Protein AF-A0A7S1FLT8-F1 (afdb_monomer_lite)

Foldseek 3Di:
DDDDDDDDDDDDDAADDPDDDPPDPPPDHRCPPVVLCVPADFAFLLLVLLLVLCCVQPVVCSVVACDTNSLQVLLCVLLVDQQSEEEAEACQLPSNVLSSLNSNLNNCVVPVHWHWYWYFAQDQSSVQNNCQSVVLCQVPNRHPSSSVSSNPDDDDHDDAGTWIWTQDPNHTDIDTDHD

Radius of gyration: 18.38 Å; chains: 1; bounding box: 46×35×51 Å

pLDDT: mean 78.95, std 17.58, range [33.66, 97.0]

Structure (mmCIF, N/CA/C/O backbone):
data_AF-A0A7S1FLT8-F1
#
_entry.id   AF-A0A7S1FLT8-F1
#
loop_
_atom_site.group_PDB
_atom_site.id
_atom_site.type_symbol
_atom_site.label_atom_id
_atom_site.label_alt_id
_atom_site.label_comp_id
_atom_site.label_asym_id
_atom_site.label_entity_id
_atom_site.label_seq_id
_atom_site.pdbx_PDB_ins_code
_atom_site.Cartn_x
_atom_site.Cartn_y
_atom_site.Cartn_z
_atom_site.occupancy
_atom_site.B_iso_or_equiv
_atom_site.auth_seq_id
_atom_site.auth_comp_id
_atom_site.auth_asym_id
_atom_site.auth_atom_id
_atom_site.pdbx_PDB_model_num
ATOM 1 N N . ARG A 1 1 ? -25.664 17.963 -1.859 1.00 37.56 1 ARG A N 1
ATOM 2 C CA . ARG A 1 1 ? -25.270 18.528 -3.175 1.00 37.56 1 ARG A CA 1
ATOM 3 C C . ARG A 1 1 ? -24.551 17.424 -3.941 1.00 37.56 1 ARG A C 1
ATOM 5 O O . ARG A 1 1 ? -23.589 16.921 -3.375 1.00 37.56 1 ARG A O 1
ATOM 12 N N . PRO A 1 2 ? -25.010 16.991 -5.125 1.00 33.66 2 PRO A N 1
ATOM 13 C CA . PRO A 1 2 ? -24.254 16.030 -5.921 1.00 33.66 2 PRO A CA 1
ATOM 14 C C . PRO A 1 2 ? -22.986 16.707 -6.461 1.00 33.66 2 PRO A C 1
ATOM 16 O O . PRO A 1 2 ? -23.016 17.886 -6.817 1.00 33.66 2 PRO A O 1
ATOM 19 N N . LEU A 1 3 ? -21.869 15.979 -6.457 1.00 36.53 3 LEU A N 1
ATOM 20 C CA . LEU A 1 3 ? -20.617 16.403 -7.080 1.00 36.53 3 LEU A CA 1
ATOM 21 C C . LEU A 1 3 ? -20.815 16.362 -8.600 1.00 36.53 3 LEU A C 1
ATOM 23 O O . LEU A 1 3 ? -21.030 15.293 -9.165 1.00 36.53 3 LEU A O 1
ATOM 27 N N . ALA A 1 4 ? -20.793 17.522 -9.254 1.00 36.38 4 ALA A N 1
ATOM 28 C CA . ALA A 1 4 ? -20.773 17.592 -10.708 1.00 36.38 4 ALA A CA 1
ATOM 29 C C . ALA A 1 4 ? -19.360 17.231 -11.189 1.00 36.38 4 ALA A C 1
ATOM 31 O O . ALA A 1 4 ? -18.423 18.001 -10.985 1.00 36.38 4 ALA A O 1
ATOM 32 N N . PHE A 1 5 ? -19.203 16.057 -11.798 1.00 40.91 5 PHE A N 1
ATOM 33 C CA . PHE A 1 5 ? -17.993 15.716 -12.539 1.00 40.91 5 PHE A CA 1
ATOM 34 C C . PHE A 1 5 ? -18.027 16.464 -13.875 1.00 40.91 5 PHE A C 1
ATOM 36 O O . PHE A 1 5 ? -18.890 16.210 -14.713 1.00 40.91 5 PHE A O 1
ATOM 43 N N . ALA A 1 6 ? -17.123 17.424 -14.058 1.00 45.59 6 ALA A N 1
ATOM 44 C CA . ALA A 1 6 ? -16.899 18.030 -15.365 1.00 45.59 6 ALA A CA 1
ATOM 45 C C . ALA A 1 6 ? -16.135 17.029 -16.245 1.00 45.59 6 ALA A C 1
ATOM 47 O O . ALA A 1 6 ? -15.111 16.505 -15.811 1.00 45.59 6 ALA A O 1
ATOM 48 N N . ASN A 1 7 ? -16.623 16.770 -17.461 1.00 37.59 7 ASN A N 1
ATOM 49 C CA . ASN A 1 7 ? -15.913 15.930 -18.426 1.00 37.59 7 ASN A CA 1
ATOM 50 C C . ASN A 1 7 ? -14.657 16.659 -18.944 1.00 37.59 7 ASN A C 1
ATOM 52 O O . ASN A 1 7 ? -14.771 17.792 -19.420 1.00 37.59 7 ASN A O 1
ATOM 56 N N . PRO A 1 8 ? -13.473 16.033 -1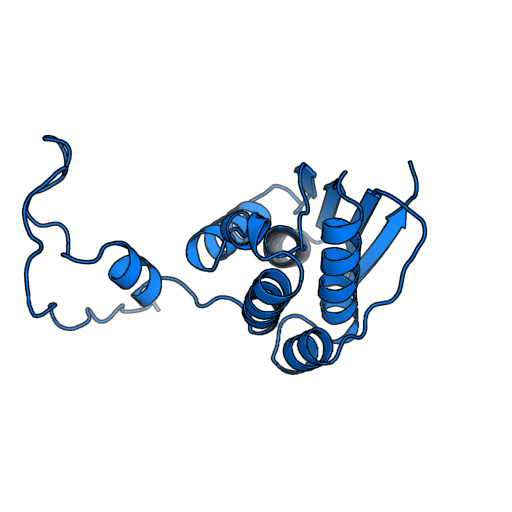8.887 1.00 53.22 8 PRO A N 1
ATOM 57 C CA . PRO A 1 8 ? -12.265 16.510 -19.555 1.00 53.22 8 PRO A CA 1
ATOM 58 C C . PRO A 1 8 ? -12.397 16.551 -21.087 1.00 53.22 8 PRO A C 1
ATOM 60 O O . PRO A 1 8 ? -13.267 15.887 -21.658 1.00 53.22 8 PRO A O 1
ATOM 63 N N . PRO A 1 9 ? -11.526 17.318 -21.771 1.00 50.38 9 PRO A N 1
ATOM 64 C CA . PRO A 1 9 ? -11.516 17.393 -23.228 1.00 50.38 9 PRO A CA 1
ATOM 65 C C . PRO A 1 9 ? -11.103 16.054 -23.877 1.00 50.38 9 PRO A C 1
ATOM 67 O O . PRO A 1 9 ? -10.351 15.284 -23.276 1.00 50.38 9 PRO A O 1
ATOM 70 N N . PRO A 1 10 ? -11.558 15.774 -25.114 1.00 51.72 10 PRO A N 1
ATOM 71 C CA . PRO A 1 10 ? -11.230 14.541 -25.828 1.00 51.72 10 PRO A CA 1
ATOM 72 C C . PRO A 1 10 ? -9.741 14.465 -26.219 1.00 51.72 10 PRO A C 1
ATOM 74 O O . PRO A 1 10 ? -9.105 15.479 -26.507 1.00 51.72 10 PRO A O 1
ATOM 77 N N . LEU A 1 11 ? -9.189 13.245 -26.238 1.00 59.31 11 LEU A N 1
ATOM 78 C CA . LEU A 1 11 ? -7.787 12.970 -26.585 1.00 59.31 11 LEU A CA 1
ATOM 79 C C . LEU A 1 11 ? -7.534 13.045 -28.101 1.00 59.31 11 LEU A C 1
ATOM 81 O O . LEU A 1 11 ? -8.406 12.754 -28.915 1.00 59.31 11 LEU A O 1
ATOM 85 N N . ALA A 1 12 ? -6.306 13.416 -28.474 1.00 51.53 12 ALA A N 1
ATOM 86 C CA . ALA A 1 12 ? -5.973 13.883 -29.819 1.00 51.53 12 ALA A CA 1
ATOM 87 C C . ALA A 1 12 ? -5.668 12.802 -30.883 1.00 51.53 12 ALA A C 1
ATOM 89 O O . ALA A 1 12 ? -5.581 13.174 -32.051 1.00 51.53 12 ALA A O 1
ATOM 90 N N . ARG A 1 13 ? -5.493 11.503 -30.562 1.00 47.03 13 ARG A N 1
ATOM 91 C CA . ARG A 1 13 ? -5.185 10.453 -31.573 1.00 47.03 13 ARG A CA 1
ATOM 92 C C . ARG A 1 13 ? -5.625 9.025 -31.178 1.00 47.03 13 ARG A C 1
ATOM 94 O O . ARG A 1 13 ? -5.490 8.682 -30.008 1.00 47.03 13 ARG A O 1
ATOM 101 N N . PRO A 1 14 ? -6.053 8.179 -32.144 1.00 48.75 14 PRO A N 1
ATOM 102 C CA . PRO A 1 14 ? -6.305 6.741 -31.953 1.00 48.75 14 PRO A CA 1
ATOM 103 C C . PRO A 1 14 ? -5.024 5.866 -32.037 1.00 48.75 14 PRO A C 1
ATOM 105 O O . PRO A 1 14 ? -4.025 6.286 -32.630 1.00 48.75 14 PRO A O 1
ATOM 108 N N . LEU A 1 15 ? -5.063 4.655 -31.451 1.00 51.69 15 LEU A N 1
ATOM 109 C CA . LEU A 1 15 ? -3.988 3.632 -31.434 1.00 51.69 15 LEU A CA 1
ATOM 110 C C . LEU A 1 15 ? -3.827 2.865 -32.768 1.00 51.69 15 LEU A C 1
ATOM 112 O O . LEU A 1 15 ? -4.793 2.754 -33.524 1.00 51.69 15 LEU A O 1
ATOM 116 N N . PRO A 1 16 ? -2.650 2.253 -33.035 1.00 50.81 16 PRO A N 1
ATOM 117 C CA . PRO A 1 16 ? -2.483 1.230 -34.068 1.00 50.81 16 PRO A CA 1
ATOM 118 C C . PRO A 1 16 ? -3.041 -0.140 -33.628 1.00 50.81 16 PRO A C 1
ATOM 120 O O . PRO A 1 16 ? -2.940 -0.536 -32.472 1.00 50.81 16 PRO A O 1
ATOM 123 N N . ALA A 1 17 ? -3.624 -0.862 -34.586 1.00 54.19 17 ALA A N 1
ATOM 124 C CA . ALA A 1 17 ? -4.618 -1.922 -34.391 1.00 54.19 17 ALA A CA 1
ATOM 125 C C . ALA A 1 17 ? -4.093 -3.359 -34.161 1.00 54.19 17 ALA A C 1
ATOM 127 O O . ALA A 1 17 ? -4.768 -4.309 -34.549 1.00 54.19 17 ALA A O 1
ATOM 128 N N . ALA A 1 18 ? -2.915 -3.568 -33.576 1.00 51.00 18 ALA A N 1
ATOM 129 C CA . ALA A 1 18 ? -2.412 -4.932 -33.380 1.00 51.00 18 ALA A CA 1
ATOM 130 C C . ALA A 1 18 ? -2.655 -5.406 -31.936 1.00 51.00 18 ALA A C 1
ATOM 132 O O . ALA A 1 18 ? -2.084 -4.847 -31.006 1.00 51.00 18 ALA A O 1
ATOM 133 N N . ASP A 1 19 ? -3.501 -6.433 -31.799 1.00 53.91 19 ASP A N 1
ATOM 134 C CA . ASP A 1 19 ? -3.760 -7.257 -30.600 1.00 53.91 19 ASP A CA 1
ATOM 135 C C . ASP A 1 19 ? -4.855 -6.803 -29.613 1.00 53.91 19 ASP A C 1
ATOM 137 O O . ASP A 1 19 ? -4.800 -7.108 -28.421 1.00 53.91 19 ASP A O 1
ATOM 141 N N . VAL A 1 20 ? -5.913 -6.146 -30.098 1.00 55.16 20 VAL A N 1
ATOM 142 C CA . VAL A 1 20 ? -7.119 -5.885 -29.291 1.00 55.16 20 VAL A CA 1
ATOM 143 C C . VAL A 1 20 ? -8.149 -7.023 -29.488 1.00 55.16 20 VAL A C 1
ATOM 145 O O . VAL A 1 20 ? -8.529 -7.281 -30.633 1.00 55.16 20 VAL A O 1
ATOM 148 N N . PRO A 1 21 ? -8.613 -7.718 -28.424 1.00 60.19 21 PRO A N 1
ATOM 149 C CA . PRO A 1 21 ? -9.663 -8.741 -28.512 1.00 60.19 21 PRO A CA 1
ATOM 150 C C . PRO A 1 21 ? -10.945 -8.226 -29.190 1.00 60.19 21 PRO A C 1
ATOM 152 O O . PRO A 1 21 ? -11.313 -7.064 -29.039 1.00 60.19 21 PRO A O 1
ATOM 155 N N . ALA A 1 22 ? -11.636 -9.089 -29.942 1.00 59.97 22 ALA A N 1
ATOM 156 C CA . ALA A 1 22 ? -12.767 -8.702 -30.800 1.00 59.97 22 ALA A CA 1
ATOM 157 C C . ALA A 1 22 ? -14.007 -8.164 -30.050 1.00 59.97 22 ALA A C 1
ATOM 159 O O . ALA A 1 22 ? -14.905 -7.606 -30.676 1.00 59.97 22 ALA A O 1
ATOM 160 N N . ASP A 1 23 ? -14.072 -8.346 -28.732 1.00 69.38 23 ASP A N 1
ATOM 161 C CA . ASP A 1 23 ? -15.128 -7.865 -27.837 1.00 69.38 23 ASP A CA 1
ATOM 162 C C . ASP A 1 23 ? -14.820 -6.501 -27.203 1.00 69.38 23 ASP A C 1
ATOM 164 O O . ASP A 1 23 ? -15.665 -5.936 -26.505 1.00 69.38 23 ASP A O 1
ATOM 168 N N . VAL A 1 24 ? -13.637 -5.942 -27.458 1.00 61.59 24 VAL A N 1
ATOM 169 C CA . VAL A 1 24 ? -13.277 -4.613 -26.976 1.00 61.59 24 VAL A CA 1
ATOM 170 C C . VAL A 1 24 ? -13.971 -3.556 -27.842 1.00 61.59 24 VAL A C 1
ATOM 172 O O . VAL A 1 24 ? -13.790 -3.548 -29.064 1.00 61.59 24 VAL A O 1
ATOM 175 N N . PRO A 1 25 ? -14.748 -2.638 -27.240 1.00 65.81 25 PRO A N 1
ATOM 176 C CA . PRO A 1 25 ? -15.403 -1.565 -27.973 1.00 65.81 25 PRO A CA 1
ATOM 177 C C . PRO A 1 25 ? -14.395 -0.757 -28.805 1.00 65.81 25 PRO A C 1
ATOM 179 O O . PRO A 1 25 ? -13.361 -0.319 -28.298 1.00 65.81 25 PRO A O 1
ATOM 182 N N . ALA A 1 26 ? -14.699 -0.551 -30.090 1.00 65.88 26 ALA A N 1
ATOM 183 C CA . ALA A 1 26 ? -13.827 0.164 -31.030 1.00 65.88 26 ALA A CA 1
ATOM 184 C C . ALA A 1 26 ? -13.602 1.649 -30.664 1.00 65.88 26 ALA A C 1
ATOM 186 O O . ALA A 1 26 ? -12.775 2.320 -31.279 1.00 65.88 26 ALA A O 1
ATOM 187 N N . ASP A 1 27 ? -14.347 2.164 -29.685 1.00 72.12 27 ASP A N 1
ATOM 188 C CA . ASP A 1 27 ? -14.323 3.536 -29.184 1.00 72.12 27 ASP A CA 1
ATOM 189 C C . ASP A 1 27 ? -13.524 3.713 -27.880 1.00 72.12 27 ASP A C 1
ATOM 191 O O . ASP A 1 27 ? -13.520 4.809 -27.314 1.00 72.12 27 ASP A O 1
ATOM 195 N N . LEU A 1 28 ? -12.816 2.682 -27.398 1.00 67.88 28 LEU A N 1
ATOM 196 C CA . LEU A 1 28 ? -11.957 2.848 -26.226 1.00 67.88 28 LEU A CA 1
ATOM 197 C C . LEU A 1 28 ? -10.826 3.861 -26.486 1.00 67.88 28 LEU A 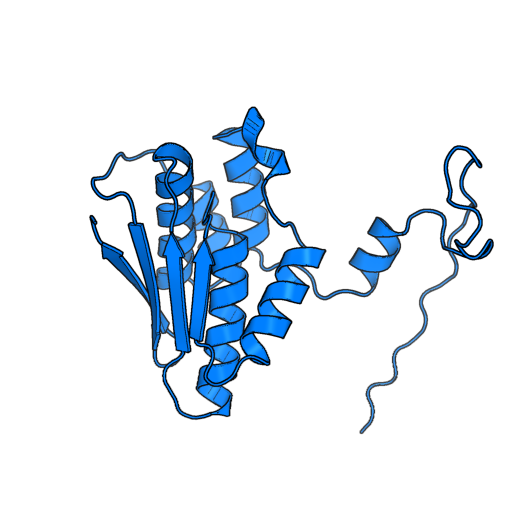C 1
ATOM 199 O O . LEU A 1 28 ? -10.230 3.884 -27.569 1.00 67.88 28 LEU A O 1
ATOM 203 N N . PRO A 1 29 ? -10.487 4.700 -25.487 1.00 67.81 29 PRO A N 1
ATOM 204 C CA . PRO A 1 29 ? -9.404 5.655 -25.627 1.00 67.81 29 PRO A CA 1
ATOM 205 C C . PRO A 1 29 ? -8.078 4.939 -25.886 1.00 67.81 29 PRO A C 1
ATOM 207 O O . PRO A 1 29 ? -7.780 3.895 -25.309 1.00 67.81 29 PRO A O 1
ATOM 210 N N . ALA A 1 30 ? -7.259 5.569 -26.728 1.00 72.31 30 ALA A N 1
ATOM 211 C CA . ALA A 1 30 ? -5.964 5.070 -27.174 1.00 72.31 30 ALA A CA 1
ATOM 212 C C . ALA A 1 30 ? -4.957 4.779 -26.042 1.00 72.31 30 ALA A C 1
ATOM 214 O O . ALA A 1 30 ? -3.970 4.087 -26.241 1.00 72.31 30 ALA A O 1
ATOM 215 N N . ASP A 1 31 ? -5.166 5.318 -24.848 1.00 83.44 31 ASP A N 1
ATOM 216 C CA . ASP A 1 31 ? -4.311 5.038 -23.700 1.00 83.44 31 ASP A CA 1
ATOM 217 C C . ASP A 1 31 ? -5.199 4.807 -22.478 1.00 83.44 31 ASP A C 1
ATOM 219 O O . ASP A 1 31 ? -5.508 5.721 -21.709 1.00 83.44 31 ASP A O 1
ATOM 223 N N . LEU A 1 32 ? -5.687 3.569 -22.355 1.00 83.38 32 LEU A N 1
ATOM 224 C CA . LEU A 1 32 ? -6.518 3.137 -21.231 1.00 83.38 32 LEU A CA 1
ATOM 225 C C . LEU A 1 32 ? -5.828 3.366 -19.874 1.00 83.38 32 LEU A C 1
ATOM 227 O O . LEU A 1 32 ? -6.503 3.872 -18.974 1.00 83.38 32 LEU A O 1
ATOM 231 N N . PRO A 1 33 ? -4.523 3.070 -19.690 1.00 82.00 33 PRO A N 1
ATOM 232 C CA . PRO A 1 33 ? -3.807 3.430 -18.467 1.00 82.00 33 PRO A CA 1
ATOM 233 C C . PRO A 1 33 ? -3.816 4.931 -18.157 1.00 82.00 33 PRO A C 1
ATOM 235 O O . PRO A 1 33 ? -4.106 5.305 -17.018 1.00 82.00 33 PRO A O 1
ATOM 238 N N . ALA A 1 34 ? -3.540 5.797 -19.137 1.00 82.56 34 ALA A N 1
ATOM 239 C CA . ALA A 1 34 ? -3.551 7.246 -18.925 1.00 82.56 34 ALA A CA 1
ATOM 240 C C . ALA A 1 34 ? -4.954 7.764 -18.597 1.00 82.56 34 ALA A C 1
ATOM 242 O O . ALA A 1 34 ? -5.106 8.594 -17.699 1.00 82.56 34 ALA A O 1
ATOM 243 N N . TYR A 1 35 ? -5.982 7.242 -19.273 1.00 85.75 35 TYR A N 1
ATOM 244 C CA . TYR A 1 35 ? -7.370 7.520 -18.922 1.00 85.75 35 TYR A CA 1
ATOM 245 C C . TYR A 1 35 ? -7.648 7.084 -17.480 1.00 85.75 35 TYR A C 1
ATOM 247 O O . TYR A 1 35 ? -8.001 7.911 -16.649 1.00 85.75 35 TYR A O 1
ATOM 255 N N . ALA A 1 36 ? -7.410 5.823 -17.120 1.00 85.50 36 ALA A N 1
ATOM 256 C CA . ALA A 1 36 ? -7.670 5.334 -15.768 1.00 85.50 36 ALA A CA 1
ATOM 257 C C . ALA A 1 36 ? -6.949 6.169 -14.695 1.00 85.50 36 ALA A C 1
ATOM 259 O O . ALA A 1 36 ? -7.558 6.513 -13.683 1.00 85.50 36 ALA A O 1
ATOM 260 N N . ALA A 1 37 ? -5.691 6.553 -14.928 1.00 84.06 37 ALA A N 1
ATOM 261 C CA . ALA A 1 37 ? -4.927 7.403 -14.020 1.00 84.06 37 ALA A CA 1
ATOM 262 C C . ALA A 1 37 ? -5.522 8.814 -13.877 1.00 84.06 37 ALA A C 1
ATOM 264 O O . ALA A 1 37 ? -5.584 9.330 -12.764 1.00 84.06 37 ALA A O 1
ATOM 265 N N . ALA A 1 38 ? -5.988 9.427 -14.969 1.00 86.00 38 ALA A N 1
ATOM 266 C CA . ALA A 1 38 ? -6.551 10.779 -14.958 1.00 86.00 38 ALA A CA 1
ATOM 267 C C . ALA A 1 38 ? -7.881 10.888 -14.189 1.00 86.00 38 ALA A C 1
ATOM 269 O O . ALA A 1 38 ? -8.203 11.962 -13.683 1.00 86.00 38 ALA A O 1
ATOM 270 N N . TYR A 1 39 ? -8.640 9.792 -14.087 1.00 86.75 39 TYR A N 1
ATOM 271 C CA . TYR A 1 39 ? -9.939 9.750 -13.398 1.00 86.75 39 TYR A CA 1
ATOM 272 C C . TYR A 1 39 ? -9.923 8.902 -12.119 1.00 86.75 39 TYR A C 1
ATOM 274 O O . TYR A 1 39 ? -10.973 8.659 -11.524 1.00 86.75 39 TYR A O 1
ATOM 282 N N . SER A 1 40 ? -8.746 8.466 -11.674 1.00 86.38 40 SER A N 1
ATOM 283 C CA . SER A 1 40 ? -8.557 7.805 -10.382 1.00 86.38 40 SER A CA 1
ATOM 284 C C . SER A 1 40 ? -7.885 8.752 -9.398 1.00 86.38 40 SER A C 1
ATOM 286 O O . SER A 1 40 ? -7.126 9.642 -9.777 1.00 86.38 40 SER A O 1
ATOM 288 N N . SER A 1 41 ? -8.127 8.546 -8.104 1.00 89.19 41 SER A N 1
ATOM 289 C CA . SER A 1 41 ? -7.385 9.271 -7.073 1.00 89.19 41 SER A CA 1
ATOM 290 C C . SER A 1 41 ? -5.877 8.997 -7.198 1.00 89.19 41 SER A C 1
ATOM 292 O O . SER A 1 41 ? -5.486 7.857 -7.466 1.00 89.19 41 SER A O 1
ATOM 294 N N . PRO A 1 42 ? -5.009 9.995 -6.971 1.00 90.81 42 PRO A N 1
ATOM 295 C CA . PRO A 1 42 ? -3.569 9.782 -7.010 1.00 90.81 42 PRO A CA 1
ATOM 296 C C . PRO A 1 42 ? -3.108 8.867 -5.867 1.00 90.81 42 PRO A C 1
ATOM 298 O O . PRO A 1 42 ? -3.726 8.804 -4.799 1.00 90.81 42 PRO A O 1
ATOM 301 N N . ALA A 1 43 ? -1.988 8.174 -6.078 1.00 92.00 43 ALA A N 1
ATOM 302 C CA . ALA A 1 43 ? -1.310 7.455 -5.005 1.00 92.00 43 ALA A CA 1
ATOM 303 C C . ALA A 1 43 ? -0.732 8.442 -3.968 1.00 92.00 43 ALA A C 1
ATOM 305 O O . ALA A 1 43 ? -0.296 9.534 -4.347 1.00 92.00 43 ALA A O 1
ATOM 306 N N . PRO A 1 44 ? -0.679 8.074 -2.675 1.00 93.12 44 PRO A N 1
ATOM 307 C CA . PRO A 1 44 ? -0.016 8.892 -1.665 1.00 93.12 44 PRO A CA 1
ATOM 308 C C . PRO A 1 44 ? 1.473 9.133 -1.990 1.00 93.12 44 PRO A C 1
ATOM 310 O O . PRO A 1 44 ? 2.120 8.253 -2.566 1.00 93.12 44 PRO A O 1
ATOM 313 N N . PRO A 1 45 ? 2.067 10.269 -1.582 1.00 97.00 45 PRO A N 1
ATOM 314 C CA . PRO A 1 45 ? 3.490 10.537 -1.805 1.00 97.00 45 PRO A CA 1
ATOM 315 C C . PRO A 1 45 ? 4.437 9.432 -1.317 1.00 97.00 45 PRO A C 1
ATOM 317 O O . PRO A 1 45 ? 5.401 9.101 -2.011 1.00 97.00 45 PRO A O 1
ATOM 320 N N . LEU A 1 46 ? 4.153 8.817 -0.160 1.00 95.75 46 LEU A N 1
ATOM 321 C CA . LEU A 1 46 ? 4.934 7.692 0.367 1.00 95.75 46 LEU A CA 1
ATOM 322 C C . LEU A 1 46 ? 4.960 6.499 -0.602 1.00 95.75 46 LEU A C 1
ATOM 324 O O . LEU A 1 46 ? 6.017 5.918 -0.827 1.00 95.75 46 LEU A O 1
ATOM 328 N N . CYS A 1 47 ? 3.821 6.167 -1.210 1.00 96.44 47 CYS A N 1
ATOM 329 C CA . CYS A 1 47 ? 3.699 5.083 -2.184 1.00 96.44 47 CYS A CA 1
ATOM 330 C C . CYS A 1 47 ? 4.601 5.322 -3.407 1.00 96.44 47 CYS A C 1
ATOM 332 O O . CYS A 1 47 ? 5.340 4.426 -3.814 1.00 96.44 47 CYS A O 1
ATOM 334 N N . ARG A 1 48 ? 4.624 6.554 -3.933 1.00 95.88 48 ARG A N 1
ATOM 335 C CA . ARG A 1 48 ? 5.507 6.939 -5.047 1.00 95.88 48 ARG A CA 1
ATOM 336 C C . ARG A 1 48 ? 6.990 6.846 -4.673 1.00 95.88 48 ARG A C 1
ATOM 338 O O . ARG A 1 48 ? 7.783 6.306 -5.439 1.00 95.88 48 ARG A O 1
ATOM 345 N N . ALA A 1 49 ? 7.368 7.338 -3.494 1.00 96.69 49 ALA A N 1
ATOM 346 C CA . ALA A 1 49 ? 8.738 7.199 -2.995 1.00 96.69 49 ALA A CA 1
ATOM 347 C C . ALA A 1 49 ? 9.133 5.725 -2.798 1.00 96.69 49 ALA A C 1
ATOM 349 O O . ALA A 1 49 ? 10.260 5.340 -3.103 1.00 96.69 49 ALA A O 1
ATOM 350 N N . GLY A 1 50 ? 8.198 4.892 -2.336 1.00 95.56 50 GLY A N 1
ATOM 351 C CA . GLY A 1 50 ? 8.384 3.451 -2.197 1.00 95.56 50 GLY A CA 1
ATOM 352 C C . GLY A 1 50 ? 8.603 2.753 -3.539 1.00 95.56 50 GLY A C 1
ATOM 353 O O . GLY A 1 50 ? 9.492 1.910 -3.638 1.00 95.56 50 GLY A O 1
ATOM 354 N N . GLU A 1 51 ? 7.870 3.125 -4.593 1.00 95.81 51 GLU A N 1
ATOM 355 C CA . GLU A 1 51 ? 8.107 2.639 -5.964 1.00 95.81 51 GLU A CA 1
ATOM 356 C C . GLU A 1 51 ? 9.505 3.016 -6.474 1.00 95.81 51 GLU A C 1
ATOM 358 O O . GLU A 1 51 ? 10.238 2.159 -6.973 1.00 95.81 51 GLU A O 1
ATOM 363 N N . GLU A 1 52 ? 9.893 4.287 -6.322 1.00 95.06 52 GLU A N 1
ATOM 364 C CA . GLU A 1 52 ? 11.219 4.802 -6.696 1.00 95.06 52 GLU A CA 1
ATOM 365 C C . GLU A 1 52 ? 12.327 4.013 -5.981 1.00 95.06 52 GLU A C 1
ATOM 367 O O . GLU A 1 52 ? 13.268 3.525 -6.616 1.00 95.06 52 GLU A O 1
ATOM 372 N N . ARG A 1 53 ? 12.182 3.818 -4.665 1.00 93.94 53 ARG A N 1
ATOM 373 C CA . ARG A 1 53 ? 13.146 3.081 -3.843 1.00 93.94 53 ARG A CA 1
ATOM 374 C C . ARG A 1 53 ? 13.176 1.595 -4.189 1.00 93.94 53 ARG A C 1
ATOM 376 O O . ARG A 1 53 ? 14.258 1.026 -4.292 1.00 93.94 53 ARG A O 1
ATOM 383 N N . THR A 1 54 ? 12.021 0.984 -4.444 1.00 94.62 54 THR A N 1
ATOM 384 C CA . THR A 1 54 ? 11.918 -0.418 -4.877 1.00 94.62 54 THR A CA 1
ATOM 385 C C . THR A 1 54 ? 12.637 -0.638 -6.201 1.00 94.62 54 THR A C 1
ATOM 387 O O . THR A 1 54 ? 13.383 -1.602 -6.333 1.00 94.62 54 THR A O 1
ATOM 390 N N . ARG A 1 55 ? 12.490 0.279 -7.164 1.00 95.19 55 ARG A N 1
ATOM 391 C CA . ARG A 1 55 ? 13.192 0.199 -8.451 1.00 95.19 55 ARG A CA 1
ATOM 392 C C . ARG A 1 55 ? 14.711 0.274 -8.297 1.00 95.19 55 ARG A C 1
ATOM 394 O O . ARG A 1 55 ? 15.417 -0.375 -9.060 1.00 95.19 55 ARG A O 1
ATOM 401 N N . ALA A 1 56 ? 15.201 1.043 -7.326 1.00 92.50 56 ALA A N 1
ATOM 402 C CA . ALA A 1 56 ? 16.628 1.145 -7.031 1.00 92.50 56 ALA A CA 1
ATOM 403 C C . ALA A 1 56 ? 17.173 -0.090 -6.288 1.00 92.50 56 ALA A C 1
ATOM 405 O O . ALA A 1 56 ? 18.246 -0.577 -6.628 1.00 92.50 56 ALA A O 1
ATOM 406 N N . LEU A 1 57 ? 16.439 -0.597 -5.290 1.00 90.12 57 LEU A N 1
ATOM 407 C CA . LEU A 1 57 ? 16.883 -1.693 -4.417 1.00 90.12 57 LEU A CA 1
ATOM 408 C C . LEU A 1 57 ? 16.665 -3.088 -5.020 1.00 90.12 57 LEU A C 1
ATOM 410 O O . LEU A 1 57 ? 17.467 -3.993 -4.805 1.00 90.12 57 LEU A O 1
ATOM 414 N N . LEU A 1 58 ? 15.569 -3.275 -5.757 1.00 91.62 58 LEU A N 1
ATOM 415 C CA . LEU A 1 58 ? 15.131 -4.558 -6.311 1.00 91.62 58 LEU A CA 1
ATOM 416 C C . LEU A 1 58 ? 14.742 -4.402 -7.794 1.00 91.62 58 LEU A C 1
ATOM 418 O O . LEU A 1 58 ? 13.576 -4.603 -8.144 1.00 91.62 58 LEU A O 1
ATOM 422 N N . PRO A 1 59 ? 15.685 -4.069 -8.702 1.00 92.44 59 PRO A N 1
ATOM 423 C CA . PRO A 1 59 ? 15.357 -3.759 -10.097 1.00 92.44 59 PRO A CA 1
ATOM 424 C C . PRO A 1 59 ? 14.618 -4.890 -10.823 1.00 92.44 59 PRO A C 1
ATOM 426 O O . PRO A 1 59 ? 13.671 -4.635 -11.564 1.00 92.44 59 PRO A O 1
ATOM 429 N N . SER A 1 60 ? 15.000 -6.148 -10.573 1.00 93.31 60 SER A N 1
ATOM 430 C CA . SER A 1 60 ? 14.344 -7.326 -11.157 1.00 93.31 60 SER A CA 1
ATOM 431 C C . SER A 1 60 ? 12.924 -7.550 -10.628 1.00 93.31 60 SER A C 1
ATOM 433 O O . SER A 1 60 ? 12.094 -8.098 -11.348 1.00 93.31 60 SER A O 1
ATOM 435 N N . GLY A 1 61 ? 12.625 -7.097 -9.407 1.00 92.38 61 GLY A N 1
ATOM 436 C CA . GLY A 1 61 ? 11.315 -7.210 -8.760 1.00 92.38 61 GLY A CA 1
ATOM 437 C C . GLY A 1 61 ? 10.440 -5.961 -8.889 1.00 92.38 61 GLY A C 1
ATOM 438 O O . GLY A 1 61 ? 9.308 -5.967 -8.426 1.00 92.38 61 GLY A O 1
ATOM 439 N N . ALA A 1 62 ? 10.915 -4.882 -9.520 1.00 92.81 62 ALA A N 1
ATOM 440 C CA . ALA A 1 62 ? 10.203 -3.599 -9.552 1.00 92.81 62 ALA A CA 1
ATOM 441 C C . ALA A 1 62 ? 8.793 -3.679 -10.170 1.00 92.81 62 ALA A C 1
ATOM 443 O O . ALA A 1 62 ? 7.914 -2.901 -9.812 1.00 92.81 62 ALA A O 1
ATOM 444 N N . HIS A 1 63 ? 8.571 -4.637 -11.071 1.00 93.12 63 HIS A N 1
ATOM 445 C CA . HIS A 1 63 ? 7.277 -4.901 -11.702 1.00 93.12 63 HIS A CA 1
ATOM 446 C C . HIS A 1 63 ? 6.252 -5.568 -10.765 1.00 93.12 63 HIS A C 1
ATOM 448 O O . HIS A 1 63 ? 5.079 -5.643 -11.114 1.00 93.12 63 HIS A O 1
ATOM 454 N N . MET A 1 64 ? 6.674 -6.055 -9.593 1.00 95.00 64 MET A N 1
ATOM 455 C CA . MET A 1 64 ? 5.801 -6.692 -8.600 1.00 95.00 64 MET A CA 1
ATOM 456 C C . MET A 1 64 ? 5.055 -5.675 -7.721 1.00 95.00 64 MET A C 1
ATOM 458 O O . MET A 1 64 ? 4.205 -6.060 -6.921 1.00 95.00 64 MET A O 1
ATOM 462 N N . VAL A 1 65 ? 5.358 -4.376 -7.839 1.00 96.00 65 VAL A N 1
ATOM 463 C CA . VAL A 1 65 ? 4.641 -3.320 -7.109 1.00 96.00 65 VAL A CA 1
ATOM 464 C C . VAL A 1 65 ? 3.259 -3.099 -7.725 1.00 96.00 65 VAL A C 1
ATOM 466 O O . VAL A 1 65 ? 3.138 -2.954 -8.938 1.00 96.00 65 VAL A O 1
ATOM 469 N N . SER A 1 66 ? 2.217 -3.002 -6.892 1.00 93.69 66 SER A N 1
ATOM 470 C CA . SER A 1 66 ? 0.832 -2.839 -7.365 1.00 93.69 66 SER A CA 1
ATOM 471 C C . SER A 1 66 ? 0.587 -1.533 -8.140 1.00 93.69 66 SER A C 1
ATOM 473 O O . SER A 1 66 ? -0.243 -1.475 -9.046 1.00 93.69 66 SER A O 1
ATOM 475 N N . GLY A 1 67 ? 1.300 -0.458 -7.796 1.00 91.69 67 GLY A N 1
ATOM 476 C CA . GLY A 1 67 ? 1.177 0.833 -8.470 1.00 91.69 67 GLY A CA 1
ATOM 477 C C . GLY A 1 67 ? -0.115 1.596 -8.149 1.00 91.69 67 GLY A C 1
ATOM 478 O O . GLY A 1 67 ? -0.973 1.150 -7.379 1.00 91.69 67 GLY A O 1
ATOM 479 N N . ALA A 1 68 ? -0.262 2.791 -8.729 1.00 92.31 68 ALA A N 1
ATOM 480 C CA . ALA A 1 68 ? -1.304 3.756 -8.358 1.00 92.31 68 ALA A CA 1
ATOM 481 C C . ALA A 1 68 ? -2.741 3.215 -8.454 1.00 92.31 68 ALA A C 1
ATOM 483 O O . ALA A 1 68 ? -3.471 3.236 -7.461 1.00 92.31 68 ALA A O 1
ATOM 484 N N . ALA A 1 69 ? -3.140 2.707 -9.624 1.00 90.94 69 ALA A N 1
ATOM 485 C CA . ALA A 1 69 ? -4.518 2.277 -9.866 1.00 90.94 69 ALA A CA 1
ATOM 486 C C . ALA A 1 69 ? -4.922 1.092 -8.970 1.00 90.94 69 ALA A C 1
ATOM 488 O O . ALA A 1 69 ? -5.953 1.144 -8.297 1.00 90.94 69 ALA A O 1
ATOM 489 N N . GLN A 1 70 ? -4.083 0.052 -8.900 1.00 93.88 70 GLN A N 1
ATOM 490 C CA . GLN A 1 70 ? -4.359 -1.116 -8.059 1.00 93.88 70 GLN A CA 1
ATOM 491 C C . GLN A 1 70 ? -4.315 -0.750 -6.572 1.00 93.88 70 GLN A C 1
ATOM 493 O O . GLN A 1 70 ? -5.185 -1.169 -5.816 1.00 93.88 70 GLN A O 1
ATOM 498 N N . GLY A 1 71 ? -3.365 0.092 -6.153 1.00 95.44 71 GLY A N 1
ATOM 499 C CA . GLY A 1 71 ? -3.297 0.593 -4.781 1.00 95.44 71 GLY A CA 1
ATOM 500 C C . GLY A 1 71 ? -4.577 1.295 -4.350 1.00 95.44 71 GLY A C 1
ATOM 501 O O . GLY A 1 71 ? -5.103 1.032 -3.267 1.00 95.44 71 GLY A O 1
ATOM 502 N N . ARG A 1 72 ? -5.140 2.150 -5.213 1.00 94.50 72 ARG A N 1
ATOM 503 C CA . ARG A 1 72 ? -6.399 2.821 -4.884 1.00 94.50 72 ARG A CA 1
ATOM 504 C C . ARG A 1 72 ? -7.575 1.873 -4.783 1.00 94.50 72 ARG A C 1
ATOM 506 O O . ARG A 1 72 ? -8.365 2.022 -3.852 1.00 94.50 72 ARG A O 1
ATOM 513 N N . LEU A 1 73 ? -7.651 0.891 -5.675 1.00 95.00 73 LEU A N 1
ATOM 514 C CA . LEU A 1 73 ? -8.646 -0.168 -5.581 1.00 95.00 73 LEU A CA 1
ATOM 515 C C . LEU A 1 73 ? -8.522 -0.930 -4.253 1.00 95.00 73 LEU A C 1
ATOM 517 O O . LEU A 1 73 ? -9.519 -1.089 -3.554 1.00 95.00 73 LEU A O 1
ATOM 521 N N . LEU A 1 74 ? -7.312 -1.344 -3.866 1.00 96.25 74 LEU A N 1
ATOM 522 C CA . LEU A 1 74 ? -7.061 -2.067 -2.614 1.00 96.25 74 LEU A CA 1
ATOM 523 C C . LEU A 1 74 ? -7.483 -1.261 -1.382 1.00 96.25 74 LEU A C 1
ATOM 525 O O . LEU A 1 74 ? -8.142 -1.800 -0.495 1.00 96.25 74 LEU A O 1
ATOM 529 N N . ALA A 1 75 ? -7.174 0.034 -1.346 1.00 94.25 75 ALA A N 1
ATOM 530 C CA . ALA A 1 75 ? -7.609 0.909 -0.262 1.00 94.25 75 ALA A CA 1
ATOM 531 C C . ALA A 1 75 ? -9.141 1.025 -0.189 1.00 94.25 75 ALA A C 1
ATOM 533 O O . ALA A 1 75 ? -9.717 0.953 0.897 1.00 94.25 75 ALA A O 1
ATOM 534 N N . SER A 1 76 ? -9.820 1.155 -1.333 1.00 94.38 76 SER A N 1
ATOM 535 C CA . SER A 1 76 ? -11.286 1.173 -1.391 1.00 94.38 76 SER A CA 1
ATOM 536 C C . SER A 1 76 ? -11.902 -0.153 -0.938 1.00 94.38 76 SER A C 1
ATOM 538 O O . SER A 1 76 ? -12.867 -0.144 -0.175 1.00 94.38 76 SER A O 1
ATOM 540 N N . LEU A 1 77 ? -11.331 -1.289 -1.347 1.00 95.38 77 LEU A N 1
ATOM 541 C CA . LEU A 1 77 ? -11.778 -2.617 -0.919 1.00 95.38 77 LEU A CA 1
ATOM 542 C C . LEU A 1 77 ? -11.581 -2.821 0.587 1.00 95.38 77 LEU A C 1
ATOM 544 O O . LEU A 1 77 ? -12.501 -3.272 1.264 1.00 95.38 77 LEU A O 1
ATOM 548 N N . ALA A 1 78 ? -10.425 -2.439 1.133 1.00 93.06 78 ALA A N 1
ATOM 549 C CA . ALA A 1 78 ? -10.152 -2.530 2.565 1.00 93.06 78 ALA A CA 1
ATOM 550 C C . ALA A 1 78 ? -11.066 -1.611 3.396 1.00 93.06 78 ALA A C 1
ATOM 552 O O . ALA A 1 78 ? -11.494 -2.001 4.481 1.00 93.06 78 ALA A O 1
ATOM 553 N N . ALA A 1 79 ? -11.423 -0.432 2.877 1.00 92.00 79 ALA A N 1
ATOM 554 C CA . ALA A 1 79 ? -12.396 0.461 3.509 1.00 92.00 79 ALA A CA 1
ATOM 555 C C . ALA A 1 79 ? -13.828 -0.100 3.486 1.00 92.00 79 ALA A C 1
ATOM 557 O O . ALA A 1 79 ? -14.590 0.118 4.427 1.00 92.00 79 ALA A O 1
ATOM 558 N N . ALA A 1 80 ? -14.192 -0.826 2.425 1.00 91.88 80 ALA A N 1
ATOM 559 C CA . ALA A 1 80 ? -15.481 -1.505 2.310 1.00 91.88 80 ALA A CA 1
ATOM 560 C C . ALA A 1 80 ? -15.538 -2.828 3.101 1.00 91.88 80 ALA A C 1
ATOM 562 O O . ALA A 1 80 ? -16.624 -3.345 3.370 1.00 91.88 80 ALA A O 1
ATOM 563 N N . ALA A 1 81 ? -14.385 -3.388 3.480 1.00 86.62 81 ALA A N 1
ATOM 564 C CA . ALA A 1 81 ? -14.302 -4.636 4.221 1.00 86.62 81 ALA A CA 1
ATOM 565 C C . ALA A 1 81 ? -14.812 -4.482 5.662 1.00 86.62 81 ALA A C 1
ATOM 567 O O . ALA A 1 81 ? -14.537 -3.508 6.369 1.00 86.62 81 ALA A O 1
ATOM 568 N N . ARG A 1 82 ? -15.530 -5.503 6.138 1.00 78.56 82 ARG A N 1
ATOM 569 C CA . ARG A 1 82 ? -16.136 -5.529 7.474 1.00 78.56 82 ARG A CA 1
ATOM 570 C C . ARG A 1 82 ? -15.062 -5.398 8.570 1.00 78.56 82 ARG A C 1
ATOM 572 O O . ARG A 1 82 ? -14.281 -6.321 8.790 1.00 78.56 82 ARG A O 1
ATOM 579 N N . HIS A 1 83 ? -15.078 -4.267 9.280 1.00 80.12 83 HIS A N 1
ATOM 580 C CA . HIS A 1 83 ? -14.130 -3.885 10.343 1.00 80.12 83 HIS A CA 1
ATOM 581 C C . HIS A 1 83 ? -12.666 -3.700 9.897 1.00 80.12 83 HIS A C 1
ATOM 583 O O . HIS A 1 83 ? -11.777 -3.742 10.741 1.00 80.12 83 HIS A O 1
ATOM 589 N N . GLY A 1 84 ? -12.380 -3.547 8.597 1.00 82.56 84 GLY A N 1
ATOM 590 C CA . GLY A 1 84 ? -11.012 -3.287 8.127 1.00 82.56 84 GLY A CA 1
ATOM 591 C C . GLY A 1 84 ? -9.993 -4.357 8.535 1.00 82.56 84 GLY A C 1
ATOM 592 O O . GLY A 1 84 ? -8.860 -4.021 8.868 1.00 82.56 84 GLY A O 1
ATOM 593 N N . ARG A 1 85 ? -10.400 -5.634 8.585 1.00 87.44 85 ARG A N 1
ATOM 594 C CA . ARG A 1 85 ? -9.521 -6.769 8.906 1.00 87.44 85 ARG A CA 1
ATOM 595 C C . ARG A 1 85 ? -9.051 -7.428 7.618 1.00 87.44 85 ARG A C 1
ATOM 597 O O . ARG A 1 85 ? -9.860 -8.012 6.902 1.00 87.44 85 ARG A O 1
ATOM 604 N N . VAL A 1 86 ? -7.757 -7.339 7.342 1.00 90.00 86 VAL A N 1
ATOM 605 C CA . VAL A 1 86 ? -7.142 -7.801 6.097 1.00 90.00 86 VAL A CA 1
ATOM 606 C C . VAL A 1 86 ? -5.994 -8.757 6.408 1.00 90.00 86 VAL A C 1
ATOM 608 O O . VAL A 1 86 ? -5.199 -8.504 7.311 1.00 90.00 86 VAL A O 1
ATOM 611 N N . LEU A 1 87 ? -5.914 -9.849 5.649 1.00 91.06 87 LEU A N 1
ATOM 612 C CA . LEU A 1 87 ? -4.727 -10.692 5.538 1.00 91.06 87 LEU A CA 1
ATOM 613 C C . LEU A 1 87 ? -4.131 -10.476 4.145 1.00 91.06 87 LEU A C 1
ATOM 615 O O . LEU A 1 87 ? -4.821 -10.666 3.146 1.00 91.06 87 LEU A O 1
ATOM 619 N N . GLU A 1 88 ? -2.865 -10.091 4.091 1.00 92.56 88 GLU A N 1
ATOM 620 C CA . GLU A 1 88 ? -2.072 -9.939 2.879 1.00 92.56 88 GLU A CA 1
ATOM 621 C C . GLU A 1 88 ? -1.005 -11.039 2.836 1.00 92.56 88 GLU A C 1
ATOM 623 O O . GLU A 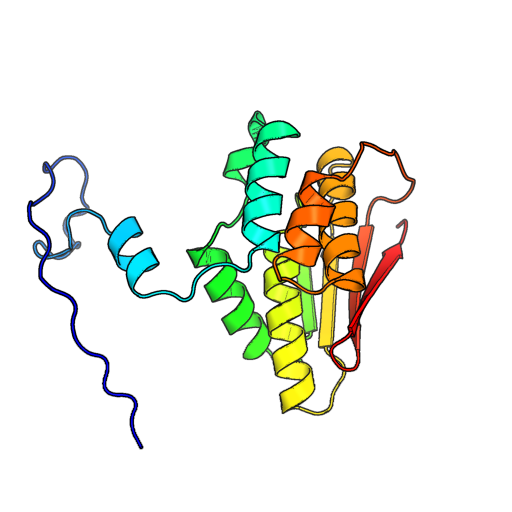1 88 ? -0.243 -11.229 3.785 1.00 92.56 88 GLU A O 1
ATOM 628 N N . VAL A 1 89 ? -0.960 -11.776 1.726 1.00 92.69 89 VAL A N 1
ATOM 629 C CA . VAL A 1 89 ? 0.068 -12.786 1.456 1.00 92.69 89 VAL A CA 1
ATOM 630 C C . VAL A 1 89 ? 0.924 -12.263 0.309 1.00 92.69 89 VAL A C 1
ATOM 632 O O . VAL A 1 89 ? 0.465 -12.227 -0.830 1.00 92.69 89 VAL A O 1
ATOM 635 N N . GLY A 1 90 ? 2.146 -11.843 0.631 1.00 91.50 90 GLY A N 1
ATOM 636 C CA . GLY A 1 90 ? 3.059 -11.119 -0.252 1.00 91.50 90 GLY A CA 1
ATOM 637 C C . GLY A 1 90 ? 3.076 -9.619 0.048 1.00 91.50 90 GLY A C 1
ATOM 638 O O . GLY A 1 90 ? 2.455 -8.844 -0.674 1.00 91.50 90 GLY A O 1
ATOM 639 N N . THR A 1 91 ? 3.796 -9.200 1.096 1.00 91.69 91 THR A N 1
ATOM 640 C CA . THR A 1 91 ? 4.043 -7.771 1.399 1.00 91.69 91 THR A CA 1
ATOM 641 C C . THR A 1 91 ? 4.862 -7.099 0.293 1.00 91.69 91 THR A C 1
ATOM 643 O O . THR A 1 91 ? 4.702 -5.907 0.019 1.00 91.69 91 THR A O 1
ATOM 646 N N . PHE A 1 92 ? 5.782 -7.847 -0.320 1.00 95.06 92 PHE A N 1
ATOM 647 C CA . PHE A 1 92 ? 6.886 -7.349 -1.129 1.00 95.06 92 PHE A CA 1
ATOM 648 C C . PHE A 1 92 ? 7.554 -6.143 -0.451 1.00 95.06 92 PHE A C 1
ATOM 650 O O . PHE A 1 92 ? 8.004 -6.264 0.682 1.00 95.06 92 PHE A O 1
ATOM 657 N N . THR A 1 93 ? 7.598 -4.975 -1.097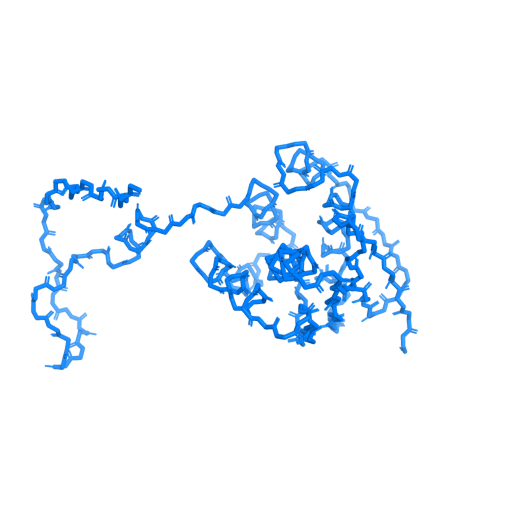 1.00 94.44 93 THR A N 1
ATOM 658 C CA . THR A 1 93 ? 8.144 -3.738 -0.519 1.00 94.44 93 THR A CA 1
ATOM 659 C C . THR A 1 93 ? 7.094 -2.858 0.168 1.00 94.44 93 THR A C 1
ATOM 661 O O . THR A 1 93 ? 7.360 -1.696 0.470 1.00 94.44 93 THR A O 1
ATOM 664 N N . GLY A 1 94 ? 5.897 -3.378 0.447 1.00 92.62 94 GLY A N 1
ATOM 665 C CA . GLY A 1 94 ? 4.910 -2.753 1.333 1.00 92.62 94 GLY A CA 1
ATOM 666 C C . GLY A 1 94 ? 3.966 -1.741 0.683 1.00 92.62 94 GLY A C 1
ATOM 667 O O . GLY A 1 94 ? 3.183 -1.109 1.387 1.00 92.62 94 GLY A O 1
ATOM 668 N N . TYR A 1 95 ? 3.998 -1.570 -0.643 1.00 96.19 95 TYR A N 1
ATOM 669 C CA . TYR A 1 95 ? 3.109 -0.630 -1.341 1.00 96.19 95 TYR A CA 1
ATOM 670 C C . TYR A 1 95 ? 1.626 -0.963 -1.118 1.00 96.19 95 TYR A C 1
ATOM 672 O O . TYR A 1 95 ? 0.841 -0.102 -0.717 1.00 96.19 95 TYR A O 1
ATOM 680 N N . ALA A 1 96 ? 1.242 -2.217 -1.374 1.00 95.88 96 ALA A N 1
ATOM 681 C CA . ALA A 1 96 ? -0.126 -2.684 -1.182 1.00 95.88 96 ALA A CA 1
ATOM 682 C C . ALA A 1 96 ? -0.528 -2.595 0.295 1.00 95.88 96 ALA A C 1
ATOM 684 O O . ALA A 1 96 ? -1.603 -2.082 0.603 1.00 95.88 96 ALA A O 1
ATOM 685 N N . THR A 1 97 ? 0.379 -2.955 1.204 1.00 93.50 97 THR A N 1
ATOM 686 C CA . THR A 1 97 ? 0.190 -2.861 2.653 1.00 93.50 97 THR A CA 1
ATOM 687 C C . THR A 1 97 ? -0.150 -1.446 3.114 1.00 93.50 97 THR A C 1
ATOM 689 O O . THR A 1 97 ? -1.064 -1.279 3.919 1.00 93.50 97 THR A O 1
ATOM 692 N N . VAL A 1 98 ? 0.513 -0.412 2.577 1.00 92.56 98 VAL A N 1
ATOM 693 C CA . VAL A 1 98 ? 0.179 1.000 2.854 1.00 92.56 98 VAL A CA 1
ATOM 694 C C . VAL A 1 98 ? -1.260 1.308 2.438 1.00 92.56 98 VAL A C 1
ATOM 696 O O . VAL A 1 98 ? -2.023 1.886 3.213 1.00 92.56 98 VAL A O 1
ATOM 699 N N . CYS A 1 99 ? -1.659 0.897 1.233 1.00 94.31 99 CYS A N 1
ATOM 700 C CA . CYS A 1 99 ? -3.014 1.118 0.731 1.00 94.31 99 CYS A CA 1
ATOM 701 C C . CYS A 1 99 ? -4.071 0.357 1.546 1.00 94.31 99 CYS A C 1
ATOM 703 O O . CYS A 1 99 ? -5.115 0.915 1.889 1.00 94.31 99 CYS A O 1
ATOM 705 N N . LEU A 1 100 ? -3.799 -0.901 1.895 1.00 93.56 100 LEU A N 1
ATOM 706 C CA . LEU A 1 100 ? -4.666 -1.717 2.742 1.00 93.56 100 LEU A CA 1
ATOM 707 C C . LEU A 1 100 ? -4.800 -1.112 4.142 1.00 93.56 100 LEU A C 1
ATOM 709 O O . LEU A 1 100 ? -5.908 -1.061 4.672 1.00 93.56 100 LEU A O 1
ATOM 713 N N . ALA A 1 101 ? -3.708 -0.604 4.720 1.00 90.00 101 ALA A N 1
ATOM 714 C CA . ALA A 1 101 ? -3.713 0.059 6.021 1.00 90.00 101 ALA A CA 1
ATOM 715 C C . ALA A 1 101 ? -4.533 1.356 5.994 1.00 90.00 101 ALA A C 1
ATOM 717 O O . ALA A 1 101 ? -5.316 1.604 6.911 1.00 90.00 101 ALA A O 1
ATOM 718 N N . GLU A 1 102 ? -4.424 2.151 4.926 1.00 89.88 102 GLU A N 1
ATOM 719 C CA . GLU A 1 102 ? -5.246 3.349 4.719 1.00 89.88 102 GLU A CA 1
ATOM 720 C C . GLU A 1 102 ? -6.745 3.005 4.703 1.00 89.88 102 GLU A C 1
ATOM 722 O O . GLU A 1 102 ? -7.544 3.636 5.405 1.00 89.88 102 GLU A O 1
ATOM 727 N N . GLY A 1 103 ? -7.125 1.973 3.942 1.00 91.25 103 GLY A N 1
ATOM 728 C CA . GLY A 1 103 ? -8.506 1.502 3.867 1.00 91.25 103 GLY A CA 1
ATOM 729 C C . GLY A 1 103 ? -9.008 0.920 5.190 1.00 91.25 103 GLY A C 1
ATOM 730 O O . GLY A 1 103 ? -10.083 1.291 5.662 1.00 91.25 103 GLY A O 1
ATOM 731 N N . ALA A 1 104 ? -8.203 0.085 5.849 1.00 89.31 104 ALA A N 1
ATOM 732 C CA . ALA A 1 104 ? -8.509 -0.470 7.165 1.00 89.31 104 ALA A CA 1
ATOM 733 C C . ALA A 1 104 ? -8.728 0.631 8.216 1.00 89.31 104 ALA A C 1
ATOM 735 O O . ALA A 1 104 ? -9.671 0.550 9.003 1.00 89.31 104 ALA A O 1
ATOM 736 N N . ALA A 1 105 ? -7.925 1.701 8.187 1.00 85.69 105 ALA A N 1
ATOM 737 C CA . ALA A 1 105 ? -8.101 2.869 9.049 1.00 85.69 105 ALA A CA 1
ATOM 738 C C . ALA A 1 105 ? -9.444 3.574 8.800 1.00 85.69 105 ALA A C 1
ATOM 740 O O . ALA A 1 105 ? -10.099 4.032 9.737 1.00 85.69 105 ALA A O 1
ATOM 741 N N . ALA A 1 106 ? -9.859 3.688 7.534 1.00 88.50 106 ALA A N 1
ATOM 742 C CA . ALA A 1 106 ? -11.143 4.281 7.173 1.00 88.50 106 ALA A CA 1
ATOM 743 C C . ALA A 1 106 ? -12.322 3.432 7.674 1.00 88.50 106 ALA A C 1
ATOM 745 O O . ALA A 1 106 ? -13.239 3.977 8.291 1.00 88.50 106 ALA A O 1
ATOM 746 N N . ALA A 1 107 ? -12.262 2.110 7.492 1.00 88.62 107 ALA A N 1
ATOM 747 C CA . ALA A 1 107 ? -13.256 1.181 8.026 1.00 88.62 107 ALA A CA 1
ATOM 748 C C . ALA A 1 107 ? -13.323 1.231 9.562 1.00 88.62 107 ALA A C 1
ATOM 750 O O . ALA A 1 107 ? -14.413 1.230 10.139 1.00 88.62 107 ALA A O 1
ATOM 751 N N . ALA A 1 108 ? -12.171 1.329 10.230 1.00 84.94 108 ALA A N 1
ATOM 752 C CA . ALA A 1 108 ? -12.092 1.431 11.683 1.00 84.94 108 ALA A CA 1
ATOM 753 C C . ALA A 1 108 ? -12.822 2.675 12.206 1.00 84.94 108 ALA A C 1
ATOM 755 O O . ALA A 1 108 ? -13.693 2.573 13.070 1.00 84.94 108 ALA A O 1
ATOM 756 N N . ARG A 1 109 ? -12.552 3.841 11.601 1.00 85.50 109 ARG A N 1
ATOM 757 C CA . ARG A 1 109 ? -13.243 5.102 11.923 1.00 85.50 109 ARG A CA 1
ATOM 758 C C . ARG A 1 109 ? -14.752 5.021 11.694 1.00 85.50 109 ARG A C 1
ATOM 760 O O . ARG A 1 109 ? -15.510 5.537 12.504 1.00 85.50 109 ARG A O 1
ATOM 767 N N . ALA A 1 110 ? -15.185 4.386 10.605 1.00 87.81 110 ALA A N 1
ATOM 768 C CA . ALA A 1 110 ? -16.604 4.271 10.271 1.00 87.81 110 ALA A CA 1
ATOM 769 C C . ALA A 1 110 ? -17.372 3.316 11.202 1.00 87.81 110 ALA A C 1
ATOM 771 O O . ALA A 1 110 ? -18.565 3.504 11.425 1.00 87.81 110 ALA A O 1
ATOM 772 N N . THR A 1 111 ? -16.705 2.287 11.731 1.00 86.75 111 THR A N 1
ATOM 773 C CA . THR A 1 111 ? -17.342 1.225 12.531 1.00 86.75 111 THR A CA 1
ATOM 774 C C . THR A 1 111 ? -17.112 1.354 14.034 1.00 86.75 111 THR A C 1
ATOM 776 O O . THR A 1 111 ? -17.780 0.666 14.800 1.00 86.75 111 THR A O 1
ATOM 779 N N . GLY A 1 112 ? -16.166 2.192 14.470 1.00 84.19 112 GLY A N 1
ATOM 780 C CA . GLY A 1 112 ? -15.744 2.271 15.871 1.00 84.19 112 GLY A CA 1
ATOM 781 C C . GLY A 1 112 ? -15.025 1.010 16.363 1.00 84.19 112 GLY A C 1
ATOM 782 O O . GLY A 1 112 ? -14.956 0.775 17.566 1.00 84.19 112 GLY A O 1
ATOM 783 N N . THR A 1 113 ? -14.517 0.176 15.448 1.00 81.50 113 THR A N 1
ATOM 784 C CA . THR A 1 113 ? -13.763 -1.042 15.778 1.00 81.50 113 THR A CA 1
ATOM 785 C C . THR A 1 113 ? -12.329 -0.941 15.262 1.00 81.50 113 THR A C 1
ATOM 787 O O . THR A 1 113 ? -12.123 -0.341 14.210 1.00 81.50 113 THR A O 1
ATOM 790 N N . PRO A 1 114 ? -11.328 -1.527 15.942 1.00 80.50 114 PRO A N 1
ATOM 791 C CA . PRO A 1 114 ? -9.949 -1.498 15.461 1.00 80.50 114 PRO A CA 1
ATOM 792 C C . PRO A 1 114 ? -9.782 -2.185 14.100 1.00 80.50 114 PRO A C 1
ATOM 794 O O . PRO A 1 114 ? -10.223 -3.326 13.918 1.00 80.50 114 PRO A O 1
ATOM 797 N N . GLY A 1 115 ? -9.105 -1.503 13.173 1.00 81.44 115 GLY A N 1
ATOM 798 C CA . GLY A 1 115 ? -8.691 -2.053 11.883 1.00 81.44 115 GLY A CA 1
ATOM 799 C C . GLY A 1 115 ? -7.361 -2.796 12.009 1.00 81.44 115 GLY A C 1
ATOM 800 O O . GLY A 1 115 ? -6.545 -2.516 12.888 1.00 81.44 115 GLY A O 1
ATOM 801 N N . ARG A 1 116 ? -7.111 -3.785 11.151 1.00 82.94 116 ARG A N 1
ATOM 802 C CA . ARG A 1 116 ? -5.859 -4.555 11.197 1.00 82.94 116 ARG A CA 1
ATOM 803 C C . ARG A 1 116 ? -5.500 -5.126 9.831 1.00 82.94 116 ARG A C 1
ATOM 805 O O . ARG A 1 116 ? -6.356 -5.699 9.166 1.00 82.94 116 ARG A O 1
ATOM 812 N N . VAL A 1 117 ? -4.223 -5.047 9.470 1.00 86.69 117 VAL A N 1
ATOM 813 C CA . VAL A 1 117 ? -3.640 -5.647 8.265 1.00 86.69 117 VAL A CA 1
ATOM 814 C C . VAL A 1 117 ? -2.511 -6.597 8.673 1.00 86.69 117 VAL A C 1
ATOM 816 O O . VAL A 1 117 ? -1.421 -6.180 9.035 1.00 86.69 117 VAL A O 1
ATOM 819 N N . LEU A 1 118 ? -2.740 -7.903 8.624 1.00 86.62 118 LEU A N 1
ATOM 820 C CA . LEU A 1 118 ? -1.661 -8.875 8.812 1.00 86.62 118 LEU A CA 1
ATOM 821 C C . LEU A 1 118 ? -0.986 -9.123 7.462 1.00 86.62 118 LEU A C 1
ATOM 823 O O . LEU A 1 118 ? -1.682 -9.539 6.543 1.00 86.62 118 LEU A O 1
ATOM 827 N N . SER A 1 119 ? 0.321 -8.883 7.333 1.00 87.94 119 SER A N 1
ATOM 828 C CA . SER A 1 119 ? 1.030 -9.018 6.057 1.00 87.94 119 SER A CA 1
ATOM 829 C C . SER A 1 119 ? 2.223 -9.971 6.153 1.00 87.94 119 SER A C 1
ATOM 831 O O . SER A 1 119 ? 3.004 -9.946 7.103 1.00 87.94 119 SER A O 1
ATOM 833 N N . LEU A 1 120 ? 2.345 -10.869 5.184 1.00 87.12 120 LEU A N 1
ATOM 834 C CA . LEU A 1 120 ? 3.347 -11.932 5.198 1.00 87.12 120 LEU A CA 1
ATOM 835 C C . LEU A 1 120 ? 4.281 -11.782 3.996 1.00 87.12 120 LEU A C 1
ATOM 837 O O . LEU A 1 120 ? 3.801 -11.720 2.866 1.00 87.12 120 LEU A O 1
ATOM 841 N N . GLU A 1 121 ? 5.595 -11.798 4.214 1.00 87.38 121 GLU A N 1
ATOM 842 C CA . GLU A 1 121 ? 6.586 -11.767 3.135 1.00 87.38 121 GLU A CA 1
ATOM 843 C C . GLU A 1 121 ? 7.742 -12.706 3.427 1.00 87.38 121 GLU A C 1
ATOM 845 O O . GLU A 1 121 ? 8.342 -12.660 4.489 1.00 87.38 121 GLU A O 1
ATOM 850 N N . LYS A 1 122 ? 8.060 -13.559 2.459 1.00 85.25 122 LYS A N 1
ATOM 851 C CA . LYS A 1 122 ? 9.105 -14.569 2.598 1.00 85.25 122 LYS A CA 1
ATOM 852 C C . LYS A 1 122 ? 10.480 -14.014 2.229 1.00 85.25 122 LYS A C 1
ATOM 854 O O . LYS A 1 122 ? 11.486 -14.468 2.771 1.00 85.25 122 LYS A O 1
ATOM 859 N N . ASP A 1 123 ? 10.552 -13.107 1.258 1.00 86.94 123 ASP A N 1
ATOM 860 C CA . ASP A 1 123 ? 11.818 -12.549 0.799 1.00 86.94 123 ASP A CA 1
ATOM 861 C C . ASP A 1 123 ? 12.338 -11.493 1.778 1.00 86.94 123 ASP A C 1
ATOM 863 O O . ASP A 1 123 ? 11.754 -10.423 1.953 1.00 86.94 123 ASP A O 1
ATOM 867 N N . ARG A 1 124 ? 13.493 -11.780 2.387 1.00 83.19 124 ARG A N 1
ATOM 868 C CA . ARG A 1 124 ? 14.129 -10.903 3.377 1.00 83.19 124 ARG A CA 1
ATOM 869 C C . ARG A 1 124 ? 14.383 -9.493 2.849 1.00 83.19 124 ARG A C 1
ATOM 871 O O . ARG A 1 124 ? 14.193 -8.520 3.572 1.00 83.19 124 ARG A O 1
ATOM 878 N N . ARG A 1 125 ? 14.852 -9.361 1.607 1.00 85.88 125 ARG A N 1
ATOM 879 C CA . ARG A 1 125 ? 15.257 -8.061 1.054 1.00 85.88 125 ARG A CA 1
ATOM 880 C C . ARG A 1 125 ? 14.037 -7.187 0.793 1.00 85.88 125 ARG A C 1
ATOM 882 O O . ARG A 1 125 ? 14.056 -6.001 1.121 1.00 85.88 125 ARG A O 1
ATOM 889 N N . ALA A 1 126 ? 12.979 -7.778 0.244 1.00 89.12 126 ALA A N 1
ATOM 890 C CA . ALA A 1 126 ? 11.694 -7.117 0.068 1.00 89.12 126 ALA A CA 1
ATOM 891 C C . ALA A 1 126 ? 11.092 -6.714 1.420 1.00 89.12 126 ALA A C 1
ATOM 893 O O . ALA A 1 126 ? 10.722 -5.552 1.601 1.00 89.12 126 ALA A O 1
ATOM 894 N N . PHE A 1 127 ? 11.113 -7.627 2.392 1.00 86.25 127 PHE A N 1
ATOM 895 C CA . PHE A 1 127 ? 10.647 -7.378 3.751 1.00 86.25 127 PHE A CA 1
ATOM 896 C C . PHE A 1 127 ? 11.349 -6.183 4.412 1.00 86.25 127 PHE A C 1
ATOM 898 O O . PHE A 1 127 ? 10.683 -5.306 4.960 1.00 86.25 127 PHE A O 1
ATOM 905 N N . GLU A 1 128 ? 12.679 -6.085 4.325 1.00 85.06 128 GLU A N 1
ATOM 906 C CA . GLU A 1 128 ? 13.410 -4.944 4.894 1.00 85.06 128 GLU A CA 1
ATOM 907 C C . GLU A 1 128 ? 13.043 -3.617 4.215 1.00 85.06 128 GLU A C 1
ATOM 909 O O . GLU A 1 128 ? 12.961 -2.575 4.871 1.00 85.06 128 GLU A O 1
ATOM 914 N N . ALA A 1 129 ? 12.775 -3.627 2.907 1.00 89.19 129 ALA A N 1
ATOM 915 C CA . ALA A 1 129 ? 12.255 -2.447 2.220 1.00 89.19 129 ALA A CA 1
ATOM 916 C C . ALA A 1 129 ? 10.845 -2.081 2.719 1.00 89.19 129 ALA A C 1
ATOM 918 O O . ALA A 1 129 ? 10.602 -0.919 3.055 1.00 89.19 129 ALA A O 1
ATOM 919 N N . ALA A 1 130 ? 9.944 -3.061 2.849 1.00 89.88 130 ALA A N 1
ATOM 920 C CA . ALA A 1 130 ? 8.602 -2.850 3.392 1.00 89.88 130 ALA A CA 1
ATOM 921 C C . ALA A 1 130 ? 8.632 -2.286 4.811 1.00 89.88 130 ALA A C 1
ATOM 923 O O . ALA A 1 130 ? 7.948 -1.303 5.093 1.00 89.88 130 ALA A O 1
ATOM 924 N N . LYS A 1 131 ? 9.465 -2.848 5.691 1.00 86.19 131 LYS A N 1
ATOM 925 C CA . LYS A 1 131 ? 9.642 -2.384 7.070 1.00 86.19 131 LYS A CA 1
ATOM 926 C C . LYS A 1 131 ? 10.001 -0.900 7.124 1.00 86.19 131 LYS A C 1
ATOM 928 O O . LYS A 1 131 ? 9.419 -0.162 7.915 1.00 86.19 131 LYS A O 1
ATOM 933 N N . ARG A 1 132 ? 10.915 -0.438 6.267 1.00 86.31 132 ARG A N 1
ATOM 934 C CA . ARG A 1 132 ? 11.303 0.983 6.202 1.00 86.31 132 ARG A CA 1
ATOM 935 C C . ARG A 1 132 ? 10.159 1.862 5.712 1.00 86.31 132 ARG A C 1
ATOM 937 O O . ARG A 1 132 ? 9.896 2.905 6.306 1.00 86.31 132 ARG A O 1
ATOM 944 N N . HIS A 1 133 ? 9.463 1.445 4.656 1.00 90.81 133 HIS A N 1
ATOM 945 C CA . HIS A 1 133 ? 8.322 2.192 4.125 1.00 90.81 133 HIS A CA 1
ATOM 946 C C . HIS A 1 133 ? 7.187 2.294 5.151 1.00 90.81 133 HIS A C 1
ATOM 948 O O . HIS A 1 133 ? 6.613 3.363 5.347 1.00 90.81 133 HIS A O 1
ATOM 954 N N . LEU A 1 134 ? 6.898 1.206 5.857 1.00 87.88 134 LEU A N 1
ATOM 955 C CA . LEU A 1 134 ? 5.804 1.141 6.820 1.00 87.88 134 LEU A CA 1
ATOM 956 C C . LEU A 1 134 ? 6.171 1.807 8.151 1.00 87.88 134 LEU A C 1
ATOM 958 O O . LEU A 1 134 ? 5.318 2.462 8.742 1.00 87.88 134 LEU A O 1
ATOM 962 N N . GLY A 1 135 ? 7.440 1.768 8.563 1.00 86.06 135 GLY A N 1
ATOM 963 C CA . GLY A 1 135 ? 7.946 2.582 9.672 1.00 86.06 135 GLY A CA 1
ATOM 964 C C . GLY A 1 135 ? 7.884 4.084 9.373 1.00 86.06 135 GLY A C 1
ATOM 965 O O . GLY A 1 135 ? 7.488 4.875 10.227 1.00 86.06 135 GLY A O 1
ATOM 966 N N . ALA A 1 136 ? 8.186 4.498 8.135 1.00 89.81 136 ALA A N 1
ATOM 967 C CA . ALA A 1 136 ? 7.975 5.883 7.711 1.00 89.81 136 ALA A CA 1
ATOM 968 C C . ALA A 1 136 ? 6.485 6.264 7.747 1.00 89.81 136 ALA A C 1
ATOM 970 O O . ALA A 1 136 ? 6.152 7.376 8.158 1.00 89.81 136 ALA A O 1
ATOM 971 N N . MET A 1 137 ? 5.594 5.339 7.370 1.00 88.81 137 MET A N 1
ATOM 972 C CA . MET A 1 137 ? 4.149 5.546 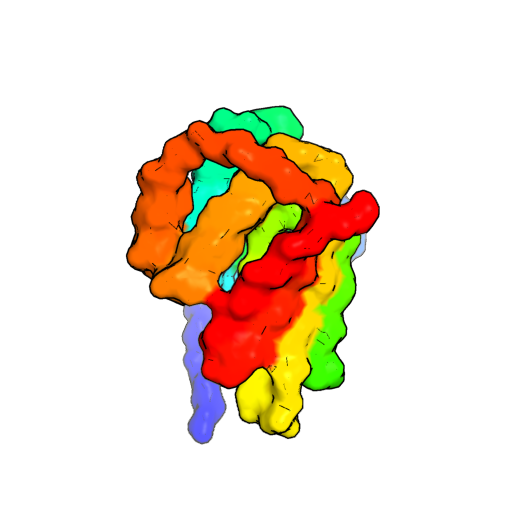7.461 1.00 88.81 137 MET A CA 1
ATOM 973 C C . MET A 1 137 ? 3.662 5.712 8.904 1.00 88.81 137 MET A C 1
ATOM 975 O O . MET A 1 137 ? 2.870 6.608 9.184 1.00 88.81 137 MET A O 1
ATOM 979 N N . GLU A 1 138 ? 4.139 4.876 9.821 1.00 84.56 138 GLU A N 1
ATOM 980 C CA . GLU A 1 138 ? 3.823 4.959 11.251 1.00 84.56 138 GLU A CA 1
ATOM 981 C C . GLU A 1 138 ? 4.250 6.305 11.851 1.00 84.56 138 GLU A C 1
ATOM 983 O O . GLU A 1 138 ? 3.473 6.949 12.556 1.00 84.56 138 GLU A O 1
ATOM 988 N N . GLN A 1 139 ? 5.455 6.773 11.522 1.00 86.06 139 GLN A N 1
ATOM 989 C CA . GLN A 1 139 ? 6.014 8.002 12.090 1.00 86.06 139 GLN A CA 1
ATOM 990 C C . GLN A 1 139 ? 5.456 9.283 11.455 1.00 86.06 139 GLN A C 1
ATOM 992 O O . GLN A 1 139 ? 5.354 10.313 12.124 1.00 86.06 139 GLN A O 1
ATOM 997 N N . HIS A 1 140 ? 5.132 9.249 10.160 1.00 90.31 140 HIS A N 1
ATOM 998 C CA . HIS A 1 140 ? 4.895 10.459 9.365 1.00 90.31 140 HIS A CA 1
ATOM 999 C C . HIS A 1 140 ? 3.622 10.416 8.499 1.00 90.31 140 HIS A C 1
ATOM 1001 O O . HIS A 1 140 ? 3.367 11.352 7.736 1.00 90.31 140 HIS A O 1
ATOM 1007 N N . GLY A 1 141 ? 2.807 9.363 8.597 1.00 89.69 141 GLY A N 1
ATOM 1008 C CA . GLY A 1 141 ? 1.638 9.151 7.740 1.00 89.69 141 GLY A CA 1
ATOM 1009 C C . GLY A 1 141 ? 2.025 8.813 6.296 1.00 89.69 141 GLY A C 1
ATOM 1010 O O . GLY A 1 141 ? 3.099 8.302 6.028 1.00 89.69 141 GLY A O 1
ATOM 1011 N N . THR A 1 142 ? 1.165 9.092 5.318 1.00 91.19 142 THR A N 1
ATOM 1012 C CA . THR A 1 142 ? 1.416 8.717 3.906 1.00 91.19 142 THR A CA 1
ATOM 1013 C C . THR A 1 142 ? 1.848 9.888 3.010 1.00 91.19 142 THR A C 1
ATOM 1015 O O . THR A 1 142 ? 2.020 9.718 1.800 1.00 91.19 142 THR A O 1
ATOM 1018 N N . GLY A 1 143 ? 2.018 11.082 3.591 1.00 93.94 143 GLY A N 1
ATOM 1019 C CA . GLY A 1 143 ? 2.342 12.329 2.887 1.00 93.94 143 GLY A CA 1
ATOM 1020 C C . GLY A 1 143 ? 3.833 12.536 2.588 1.00 93.94 143 GLY A C 1
ATOM 1021 O O . GLY A 1 143 ? 4.654 11.630 2.718 1.00 93.94 143 GLY A O 1
ATOM 1022 N N . GLU A 1 144 ? 4.194 13.763 2.201 1.00 96.75 144 GLU A N 1
ATOM 1023 C CA . GLU A 1 144 ? 5.557 14.112 1.754 1.00 96.75 144 GLU A CA 1
ATOM 1024 C C . GLU A 1 144 ? 6.641 13.910 2.823 1.00 96.75 144 GLU A C 1
ATOM 1026 O O . GLU A 1 144 ? 7.761 13.528 2.495 1.00 96.75 144 GLU A O 1
ATOM 1031 N N . ALA A 1 145 ? 6.322 14.100 4.107 1.00 94.88 145 ALA A N 1
ATOM 1032 C CA . ALA A 1 145 ? 7.272 13.847 5.194 1.00 94.88 145 ALA A CA 1
ATOM 1033 C C . ALA A 1 145 ? 7.711 12.372 5.234 1.00 94.88 145 ALA A C 1
ATOM 1035 O O . ALA A 1 145 ? 8.896 12.060 5.355 1.00 94.88 145 ALA A O 1
ATOM 1036 N N . ALA A 1 146 ? 6.758 11.460 5.051 1.00 93.56 146 ALA A N 1
ATOM 1037 C CA . ALA A 1 146 ? 7.031 10.035 4.998 1.00 93.56 146 ALA A CA 1
ATOM 1038 C C . ALA A 1 146 ? 7.765 9.652 3.704 1.00 93.56 146 ALA A C 1
ATOM 1040 O O . ALA A 1 146 ? 8.711 8.867 3.732 1.00 93.56 146 ALA A O 1
ATOM 1041 N N . ALA A 1 147 ? 7.402 10.276 2.580 1.00 95.31 147 ALA A N 1
ATOM 1042 C CA . ALA A 1 147 ? 8.101 10.118 1.306 1.00 95.31 147 ALA A CA 1
ATOM 1043 C C . ALA A 1 147 ? 9.581 10.535 1.399 1.00 95.31 147 ALA A C 1
ATOM 1045 O O . ALA A 1 147 ? 10.463 9.822 0.920 1.00 95.31 147 ALA A O 1
ATOM 1046 N N . ALA A 1 148 ? 9.875 11.661 2.056 1.00 95.25 148 ALA A N 1
ATOM 1047 C CA . ALA A 1 148 ? 11.240 12.107 2.321 1.00 95.25 148 ALA A CA 1
ATOM 1048 C C . ALA A 1 148 ? 12.002 11.099 3.193 1.00 95.25 148 ALA A C 1
ATOM 1050 O O . ALA A 1 148 ? 13.146 10.764 2.882 1.00 95.25 148 ALA A O 1
ATOM 1051 N N . ARG A 1 149 ? 11.353 10.547 4.229 1.00 93.75 149 ARG A N 1
ATOM 1052 C CA . ARG A 1 149 ? 11.961 9.529 5.094 1.00 93.75 149 ARG A CA 1
ATOM 1053 C C . ARG A 1 149 ? 12.308 8.250 4.335 1.00 93.75 149 ARG A C 1
ATOM 1055 O O . ARG A 1 149 ? 13.393 7.719 4.554 1.00 93.75 149 ARG A O 1
ATOM 1062 N N . VAL A 1 150 ? 11.432 7.795 3.436 1.00 92.81 150 VAL A N 1
ATOM 1063 C CA . VAL A 1 150 ? 11.677 6.636 2.560 1.00 92.81 150 VAL A CA 1
ATOM 1064 C C . VAL A 1 150 ? 12.873 6.872 1.640 1.00 92.81 150 VAL A C 1
ATOM 1066 O O . VAL A 1 150 ? 13.742 6.008 1.533 1.00 92.81 150 VAL A O 1
ATOM 1069 N N . ARG A 1 151 ? 12.960 8.049 1.009 1.00 92.44 151 ARG A N 1
ATOM 1070 C CA . ARG A 1 151 ? 14.078 8.389 0.111 1.00 92.44 151 ARG A CA 1
ATOM 1071 C C . ARG A 1 151 ? 15.414 8.493 0.845 1.00 92.44 151 ARG A C 1
ATOM 1073 O O . ARG A 1 151 ? 16.433 8.108 0.286 1.00 92.44 151 ARG A O 1
ATOM 1080 N N . ALA A 1 152 ? 15.399 8.986 2.081 1.00 88.00 152 ALA A N 1
ATOM 1081 C CA . ALA A 1 152 ? 16.585 9.141 2.921 1.00 88.00 152 ALA A CA 1
ATOM 1082 C C . ALA A 1 152 ? 16.956 7.877 3.723 1.00 88.00 152 ALA A C 1
ATOM 1084 O O . ALA A 1 152 ? 17.901 7.912 4.504 1.00 88.00 152 ALA A O 1
ATOM 1085 N N . ALA A 1 153 ? 16.196 6.783 3.613 1.00 79.62 153 ALA A N 1
ATOM 1086 C CA . ALA A 1 153 ? 16.447 5.586 4.406 1.00 79.62 153 ALA A CA 1
ATOM 1087 C C . ALA A 1 153 ? 17.693 4.830 3.913 1.00 79.62 153 ALA A C 1
ATOM 1089 O O . ALA A 1 153 ? 17.724 4.323 2.783 1.00 79.62 153 ALA A O 1
ATOM 1090 N N . GLU A 1 154 ? 18.690 4.728 4.790 1.00 70.56 154 GLU A N 1
ATOM 1091 C CA . GLU A 1 154 ? 19.867 3.876 4.614 1.00 70.56 154 GLU A CA 1
ATOM 1092 C C . GLU A 1 154 ? 19.517 2.388 4.782 1.00 70.56 154 GLU A C 1
ATOM 1094 O O . GLU A 1 154 ? 18.452 2.017 5.291 1.00 70.56 154 GLU A O 1
ATOM 1099 N N . GLU A 1 155 ? 20.399 1.526 4.280 1.00 62.44 155 GLU A N 1
ATOM 1100 C CA . GLU A 1 155 ? 20.248 0.077 4.384 1.00 62.44 155 GLU A CA 1
ATOM 1101 C C . GLU A 1 155 ? 20.702 -0.401 5.765 1.00 62.44 155 GLU A C 1
ATOM 1103 O O . GLU A 1 155 ? 21.833 -0.178 6.177 1.00 62.44 155 GLU A O 1
ATOM 1108 N N . GLU A 1 156 ? 19.803 -1.079 6.468 1.00 59.44 156 GLU A N 1
ATOM 1109 C CA . GLU A 1 156 ? 20.038 -1.650 7.794 1.00 59.44 156 GLU A CA 1
ATOM 1110 C C . GLU A 1 156 ? 19.399 -3.044 7.848 1.00 59.44 156 GLU A C 1
ATOM 1112 O O . GLU A 1 156 ? 18.207 -3.188 7.556 1.00 59.44 156 GLU A O 1
ATOM 1117 N N . GLU A 1 157 ? 20.184 -4.081 8.134 1.00 57.03 157 GLU A N 1
ATOM 1118 C CA . GLU A 1 157 ? 19.685 -5.452 8.296 1.00 57.03 157 GLU A CA 1
ATOM 1119 C C . GLU A 1 157 ? 18.939 -5.599 9.624 1.00 57.03 157 GLU A C 1
ATOM 1121 O O . GLU A 1 157 ? 19.358 -5.070 10.653 1.00 57.03 157 GLU A O 1
ATOM 1126 N N . SER A 1 158 ? 17.835 -6.346 9.627 1.00 56.16 158 SER A N 1
ATOM 1127 C CA . SER A 1 158 ? 17.153 -6.722 10.863 1.00 56.16 158 SER A CA 1
ATOM 1128 C C . SER A 1 158 ? 16.850 -8.217 10.927 1.00 56.16 158 SER A C 1
ATOM 1130 O O . SER A 1 158 ? 17.113 -8.947 9.975 1.00 56.16 158 SER A O 1
ATOM 1132 N N . GLU A 1 159 ? 16.323 -8.683 12.063 1.00 52.97 159 GLU A N 1
ATOM 1133 C CA . GLU A 1 159 ? 15.869 -10.063 12.289 1.00 52.97 159 GLU A CA 1
ATOM 1134 C C . GLU A 1 159 ? 14.323 -10.140 12.280 1.00 52.97 159 GLU A C 1
ATOM 1136 O O . GLU A 1 159 ? 13.663 -9.340 12.938 1.00 52.97 159 GLU A O 1
ATOM 1141 N N . GLY A 1 160 ? 13.726 -11.100 11.551 1.00 53.78 160 GLY A 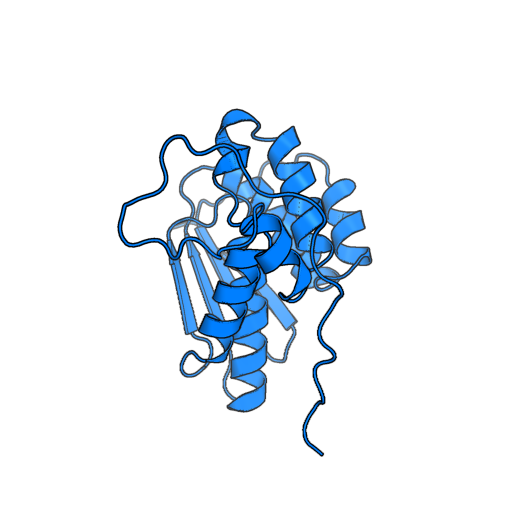N 1
ATOM 1142 C CA . GLY A 1 160 ? 12.276 -11.422 11.535 1.00 53.78 160 GLY A CA 1
ATOM 1143 C C . GLY A 1 160 ? 11.614 -11.457 10.144 1.00 53.78 160 GLY A C 1
ATOM 1144 O O . GLY A 1 160 ? 11.800 -10.516 9.388 1.00 53.78 160 GLY A O 1
ATOM 1145 N N . ASP A 1 161 ? 10.901 -12.528 9.778 1.00 57.81 161 ASP A N 1
ATOM 1146 C CA . ASP A 1 161 ? 10.414 -12.777 8.399 1.00 57.81 161 ASP A CA 1
ATOM 1147 C C . ASP A 1 161 ? 8.889 -12.560 8.226 1.00 57.81 161 ASP A C 1
ATOM 1149 O O . ASP A 1 161 ? 8.304 -12.976 7.236 1.00 57.81 161 ASP A O 1
ATOM 1153 N N . VAL A 1 162 ? 8.199 -11.951 9.200 1.00 54.12 162 VAL A N 1
ATOM 1154 C CA . VAL A 1 162 ? 6.749 -11.677 9.142 1.00 54.12 162 VAL A CA 1
ATOM 1155 C C . VAL A 1 162 ? 6.435 -10.318 9.790 1.00 54.12 162 VAL A C 1
ATOM 1157 O O . VAL A 1 162 ? 7.045 -9.927 10.788 1.00 54.12 162 VAL A O 1
ATOM 1160 N N . ALA A 1 163 ? 5.478 -9.561 9.238 1.00 56.56 163 ALA A N 1
ATOM 1161 C CA . ALA A 1 163 ? 5.080 -8.261 9.783 1.00 56.56 163 ALA A CA 1
ATOM 1162 C C . ALA A 1 163 ? 3.562 -8.149 9.982 1.00 56.56 163 ALA A C 1
ATOM 1164 O O . ALA A 1 163 ? 2.767 -8.145 9.046 1.00 56.56 163 ALA A O 1
ATOM 1165 N N . ALA A 1 164 ? 3.130 -8.000 11.230 1.00 56.34 164 ALA A N 1
ATOM 1166 C CA . ALA A 1 164 ? 1.749 -7.661 11.530 1.00 56.34 164 ALA A CA 1
ATOM 1167 C C . ALA A 1 164 ? 1.601 -6.136 11.586 1.00 56.34 164 ALA A C 1
ATOM 1169 O O . ALA A 1 164 ? 2.237 -5.463 12.389 1.00 56.34 164 ALA A O 1
ATOM 1170 N N . PHE A 1 165 ? 0.727 -5.574 10.757 1.00 57.38 165 PHE A N 1
ATOM 1171 C CA . PHE A 1 165 ? 0.395 -4.154 10.796 1.00 57.38 165 PHE A CA 1
ATOM 1172 C C . PHE A 1 165 ? -0.951 -3.985 11.509 1.00 57.38 165 PHE A C 1
ATOM 1174 O O . PHE A 1 165 ? -2.003 -4.424 11.042 1.00 57.38 165 PHE A O 1
ATOM 1181 N N . ALA A 1 166 ? -0.954 -3.370 12.685 1.00 58.56 166 ALA A N 1
ATOM 1182 C CA . ALA A 1 166 ? -2.187 -2.992 13.366 1.00 58.56 166 ALA A CA 1
ATOM 1183 C C . ALA A 1 166 ? -2.485 -1.520 13.069 1.00 58.56 166 ALA A C 1
ATOM 1185 O O . ALA A 1 166 ? -1.576 -0.705 12.990 1.00 58.56 166 ALA A O 1
ATOM 1186 N N . VAL A 1 167 ? -3.752 -1.155 12.883 1.00 52.78 167 VAL A N 1
ATOM 1187 C CA . VAL A 1 167 ? -4.132 0.258 12.779 1.00 52.78 167 VAL A CA 1
ATOM 1188 C C . VAL A 1 167 ? -5.170 0.548 13.851 1.00 52.78 167 VAL A C 1
ATOM 1190 O O . VAL A 1 167 ? -6.343 0.201 13.711 1.00 52.78 167 VAL A O 1
ATOM 1193 N N . GLU A 1 168 ? -4.737 1.196 14.928 1.00 57.78 168 GLU A N 1
ATOM 1194 C CA . GLU A 1 168 ? -5.578 1.545 16.075 1.00 57.78 168 GLU A CA 1
ATOM 1195 C C . GLU A 1 168 ? -5.708 3.071 16.166 1.00 57.78 168 GLU A C 1
ATOM 1197 O O . GLU A 1 168 ? -4.724 3.800 16.081 1.00 57.78 168 GLU A O 1
ATOM 1202 N N . ASP A 1 169 ? -6.941 3.577 16.261 1.00 54.69 169 ASP A N 1
ATOM 1203 C CA . ASP A 1 169 ? -7.249 5.011 16.404 1.00 54.69 169 ASP A CA 1
ATOM 1204 C C . ASP A 1 169 ? -6.602 5.938 15.355 1.00 54.69 169 ASP A C 1
ATOM 1206 O O . ASP A 1 169 ? -6.220 7.077 15.626 1.00 54.69 169 ASP A O 1
ATOM 1210 N N . GLY A 1 170 ? -6.470 5.454 14.116 1.00 48.09 170 GLY A N 1
ATOM 1211 C CA . GLY A 1 170 ? -5.842 6.208 13.026 1.00 48.09 170 GLY A CA 1
ATOM 1212 C C . GLY A 1 170 ? -4.317 6.308 13.126 1.00 48.09 170 GLY A C 1
ATOM 1213 O O . GLY A 1 170 ? -3.706 6.978 12.295 1.00 48.09 170 GLY A O 1
ATOM 1214 N N . ARG A 1 171 ? -3.705 5.623 14.096 1.00 51.47 171 ARG A N 1
ATOM 1215 C CA . ARG A 1 171 ? -2.265 5.392 14.182 1.00 51.47 171 ARG A CA 1
ATOM 1216 C C . ARG A 1 171 ? -1.982 3.995 13.644 1.00 51.47 171 ARG A C 1
ATOM 1218 O O . ARG A 1 171 ? -2.518 3.004 14.137 1.00 51.47 171 ARG A O 1
ATOM 1225 N N . ALA A 1 172 ? -1.174 3.916 12.594 1.00 50.81 172 ALA A N 1
ATOM 1226 C CA . ALA A 1 172 ? -0.618 2.639 12.180 1.00 50.81 172 ALA A CA 1
ATOM 1227 C C . ALA A 1 172 ? 0.454 2.255 13.203 1.00 50.81 172 ALA A C 1
ATOM 1229 O O . ALA A 1 172 ? 1.400 3.010 13.377 1.00 50.81 172 ALA A O 1
ATOM 1230 N N . ALA A 1 173 ? 0.268 1.135 13.891 1.00 54.97 173 ALA A N 1
ATOM 1231 C CA . ALA A 1 173 ? 1.254 0.521 14.763 1.00 54.97 173 ALA A CA 1
ATOM 1232 C C . ALA A 1 173 ? 1.851 -0.690 14.037 1.00 54.97 173 ALA A C 1
ATOM 1234 O O . ALA A 1 173 ? 1.132 -1.610 13.627 1.00 54.97 173 ALA A O 1
ATOM 1235 N N . VAL A 1 174 ? 3.166 -0.690 13.847 1.00 53.81 174 VAL A N 1
ATOM 1236 C CA . VAL A 1 174 ? 3.870 -1.785 13.171 1.00 53.81 174 VAL A CA 1
ATOM 1237 C C . VAL A 1 174 ? 4.347 -2.793 14.218 1.00 53.81 174 VAL A C 1
ATOM 1239 O O . VAL A 1 174 ? 5.253 -2.508 14.995 1.00 53.81 174 VAL A O 1
ATOM 1242 N N . GLU A 1 175 ? 3.774 -3.997 14.236 1.00 57.81 175 GLU A N 1
ATOM 1243 C CA . GLU A 1 175 ? 4.237 -5.096 15.088 1.00 57.81 175 GLU A CA 1
ATOM 1244 C C . GLU A 1 175 ? 4.953 -6.161 14.241 1.00 57.81 175 GLU A C 1
ATOM 1246 O O . GLU A 1 175 ? 4.347 -7.044 13.632 1.00 57.81 175 GLU A O 1
ATOM 1251 N N . LEU A 1 176 ? 6.281 -6.095 14.201 1.00 53.88 176 LEU A N 1
ATOM 1252 C CA . LEU A 1 176 ? 7.096 -7.103 13.519 1.00 53.88 176 LEU A CA 1
ATOM 1253 C C . LEU A 1 176 ? 7.168 -8.370 14.374 1.00 53.88 176 LEU A C 1
ATOM 1255 O O . LEU A 1 176 ? 7.489 -8.300 15.560 1.00 53.88 176 LEU A O 1
ATOM 1259 N N . ARG A 1 177 ? 6.886 -9.534 13.782 1.00 55.12 177 ARG A N 1
ATOM 1260 C CA . ARG A 1 177 ? 6.927 -10.823 14.484 1.00 55.12 177 ARG A CA 1
ATOM 1261 C C . ARG A 1 177 ? 7.779 -11.814 13.702 1.00 55.12 177 ARG A C 1
ATOM 1263 O O . ARG A 1 177 ? 7.563 -12.017 12.519 1.00 55.12 177 ARG A O 1
ATOM 1270 N N . ARG A 1 178 ? 8.729 -12.477 14.361 1.00 48.47 178 ARG A N 1
ATOM 1271 C CA . ARG A 1 178 ? 9.395 -13.661 13.796 1.00 48.47 178 ARG A CA 1
ATOM 1272 C C . ARG A 1 178 ? 8.461 -14.861 13.991 1.00 48.47 178 ARG A C 1
ATOM 1274 O O . ARG A 1 178 ? 8.002 -15.063 15.115 1.00 48.47 178 ARG A O 1
ATOM 1281 N N . VAL A 1 179 ? 8.152 -15.595 12.921 1.00 51.09 179 VAL A N 1
ATOM 1282 C CA . VAL A 1 179 ? 7.366 -16.845 12.960 1.00 51.09 179 VAL A CA 1
ATOM 1283 C C . VAL A 1 179 ? 8.287 -18.013 12.660 1.00 51.09 179 VAL A C 1
ATOM 1285 O O . VAL A 1 179 ? 9.135 -17.846 11.758 1.00 51.09 179 VAL A O 1
#

Secondary structure (DSSP, 8-state):
-----PPPPPPS-PPP-SS--TTS-TTS-S-HHHHHHHTSPPPPHHHHHHHHHHHHH-GGGGGGS-HHHHHHHHHHHHHHSGGGEEEEE--TTSHHHHHHHHHHHHHHHHHTS-EEEEEE---HHHHHHHHHHHHHHHHHTTSHHHHHHHHTPPP-----SEEEEEEETTEEEEEEE--

Sequence (179 aa):
RPLAFANPPPLARPLPAADVPADVPADLPADLPAYAAAYSSPAPPLCRAGEERTRALLPSGAHMVSGAAQGRLLASLAAAARHGRVLEVGTFTGYATVCLAEGAAAAARATGTPGRVLSLEKDRRAFEAAKRHLGAMEQHGTGEAAAARVRAAEEEESEGDVAAFAVEDGRAAVELRRV

Organism: NCBI:txid216773

InterPro domains:
  IPR002935 Class I-like SAM-dependent O-methyltransferase [PF01596] (61-133)
  IPR029063 S-adenosyl-L-methionine-dependent methyltransferase superfamily [G3DSA:3.40.50.150] (27-162)
  IPR029063 S-adenosyl-L-methionine-dependent methyltransferase superfamily [SSF53335] (56-135)